Protein AF-A0A9X2DKQ2-F1 (afdb_monomer_lite)

pLDDT: mean 85.46, std 14.34, range [41.0, 98.31]

Sequence (169 aa):
MLFLLPALVQPASANDRVELVRAYADRIVANSLDEPDGHQAYFTEIQLLNDFGADFVSAYTKALNAARMRREVSLFEEDPVTGDANRCPIGNVHVADLTRPDTRIMVEARFELPSCNGDSGSGSQMRLMFILLTDDAAGMRFVIDDILRERSDGSWFSLKASLERLASP

Structure (mmCIF, N/CA/C/O backbone):
data_AF-A0A9X2DKQ2-F1
#
_entry.id   AF-A0A9X2DKQ2-F1
#
loop_
_atom_site.group_PDB
_atom_site.id
_atom_site.type_symbol
_atom_site.label_atom_id
_atom_site.label_alt_id
_atom_site.label_comp_id
_atom_site.label_asym_id
_atom_site.label_entity_id
_atom_site.label_seq_id
_atom_site.pdbx_PDB_ins_code
_atom_site.Cartn_x
_atom_site.Cartn_y
_atom_site.Cartn_z
_atom_site.occupancy
_atom_site.B_iso_or_equiv
_atom_site.auth_seq_id
_atom_site.auth_comp_id
_atom_site.auth_asym_id
_atom_site.auth_atom_id
_atom_site.pdbx_PDB_model_num
ATOM 1 N N . MET A 1 1 ? -46.733 18.587 -2.883 1.00 41.00 1 MET A N 1
ATOM 2 C CA . MET A 1 1 ? -46.328 17.204 -2.558 1.00 41.00 1 MET A CA 1
ATOM 3 C C . MET A 1 1 ? -44.880 17.065 -3.007 1.00 41.00 1 MET A C 1
ATOM 5 O O . MET A 1 1 ? -44.634 17.069 -4.204 1.00 41.00 1 MET A O 1
ATOM 9 N N . LEU A 1 2 ? -43.927 17.133 -2.074 1.00 42.81 2 LEU A N 1
ATOM 10 C CA . LEU A 1 2 ? -42.490 17.089 -2.365 1.00 42.81 2 LEU A CA 1
ATOM 11 C C . LEU A 1 2 ? -42.072 15.610 -2.391 1.00 42.81 2 LEU A C 1
ATOM 13 O O . LEU A 1 2 ? -42.16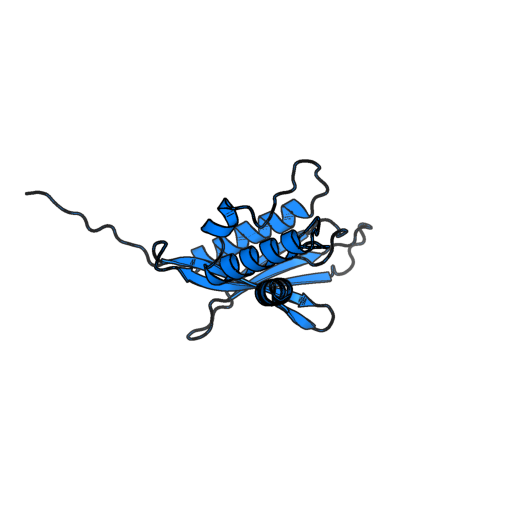5 14.940 -1.365 1.00 42.81 2 LEU A O 1
ATOM 17 N N . PHE A 1 3 ? -41.691 15.082 -3.554 1.00 44.84 3 PHE A N 1
ATOM 18 C CA . PHE A 1 3 ? -41.155 13.724 -3.665 1.00 44.84 3 PHE A CA 1
ATOM 19 C C . PHE A 1 3 ? -39.699 13.727 -3.183 1.00 44.84 3 PHE A C 1
ATOM 21 O O . PHE A 1 3 ? -38.811 14.212 -3.879 1.00 44.84 3 PHE A O 1
ATOM 28 N N . LEU A 1 4 ? -39.460 13.197 -1.981 1.00 48.66 4 LEU A N 1
ATOM 29 C CA . LEU A 1 4 ? -38.133 12.761 -1.550 1.00 48.66 4 LEU A CA 1
ATOM 30 C C . LEU A 1 4 ? -37.810 11.449 -2.278 1.00 48.66 4 LEU A C 1
ATOM 32 O O . LEU A 1 4 ? -38.414 10.416 -1.996 1.00 48.66 4 LEU A O 1
ATOM 36 N N . LEU A 1 5 ? -36.881 11.500 -3.230 1.00 47.72 5 LEU A N 1
ATOM 37 C CA . LEU A 1 5 ? -36.257 10.310 -3.806 1.00 47.72 5 LEU A CA 1
ATOM 38 C C . LEU A 1 5 ? -35.197 9.795 -2.817 1.00 47.72 5 LEU A C 1
ATOM 40 O O . LEU A 1 5 ? -34.299 10.563 -2.463 1.00 47.72 5 LEU A O 1
ATOM 44 N N . PRO A 1 6 ? -35.267 8.534 -2.357 1.00 52.38 6 PRO A N 1
ATOM 45 C CA . PRO A 1 6 ? -34.198 7.952 -1.562 1.00 52.38 6 PRO A CA 1
ATOM 46 C C . PRO A 1 6 ? -32.990 7.726 -2.476 1.00 52.38 6 PRO A C 1
ATOM 48 O O . PRO A 1 6 ? -33.091 7.040 -3.494 1.00 52.38 6 PRO A O 1
ATOM 51 N N . ALA A 1 7 ? -31.849 8.322 -2.12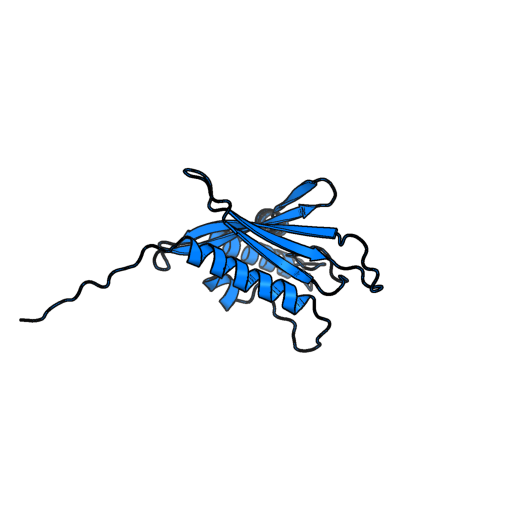8 1.00 51.50 7 ALA A N 1
ATOM 52 C CA . ALA A 1 7 ? -30.579 8.003 -2.761 1.00 51.50 7 ALA A CA 1
ATOM 53 C C . ALA A 1 7 ? -30.268 6.522 -2.490 1.00 51.50 7 ALA A C 1
ATOM 55 O O . ALA A 1 7 ? -30.071 6.120 -1.343 1.00 51.50 7 ALA A O 1
ATOM 56 N N . LEU A 1 8 ? -30.283 5.702 -3.542 1.00 47.59 8 LEU A N 1
ATOM 57 C CA . LEU A 1 8 ? -29.824 4.319 -3.489 1.00 47.59 8 LEU A CA 1
ATOM 58 C C . LEU A 1 8 ? -28.311 4.336 -3.258 1.00 47.59 8 LEU A C 1
ATOM 60 O O . LEU A 1 8 ? -27.541 4.555 -4.189 1.00 47.59 8 LEU A O 1
ATOM 64 N N . VAL A 1 9 ? -27.895 4.125 -2.012 1.00 49.22 9 VAL A N 1
ATOM 65 C CA . VAL A 1 9 ? -26.504 3.814 -1.681 1.00 49.22 9 VAL A CA 1
ATOM 66 C C . VAL A 1 9 ? -26.243 2.413 -2.232 1.00 49.22 9 VAL A C 1
ATOM 68 O O . VAL A 1 9 ? -26.756 1.427 -1.701 1.00 49.22 9 VAL A O 1
ATOM 71 N N . GLN A 1 10 ? -25.551 2.323 -3.370 1.00 47.97 10 GLN A N 1
ATOM 72 C CA . GLN A 1 10 ? -25.164 1.033 -3.932 1.00 47.97 10 GLN A CA 1
ATOM 73 C C . GLN A 1 10 ? -24.115 0.401 -3.005 1.00 47.97 10 GLN A C 1
ATOM 75 O O . GLN A 1 10 ? -23.178 1.093 -2.608 1.00 47.97 10 GLN A O 1
ATOM 80 N N . PRO A 1 11 ? -24.268 -0.878 -2.618 1.00 52.88 11 PRO A N 1
ATOM 81 C CA . PRO A 1 11 ? -23.251 -1.558 -1.831 1.00 52.88 11 PRO A CA 1
ATOM 82 C C . PRO A 1 11 ? -21.962 -1.621 -2.649 1.00 52.88 11 PRO A C 1
ATOM 84 O O . PRO A 1 11 ? -21.999 -2.024 -3.815 1.00 52.88 11 PRO A O 1
ATOM 87 N N . ALA A 1 12 ? -20.847 -1.227 -2.033 1.00 61.34 12 ALA A N 1
ATOM 88 C CA . ALA A 1 12 ? -19.549 -1.251 -2.684 1.00 61.34 12 ALA A CA 1
ATOM 89 C C . ALA A 1 12 ? -19.263 -2.661 -3.223 1.00 61.34 12 ALA A C 1
ATOM 91 O O . ALA A 1 12 ? -19.349 -3.672 -2.511 1.00 61.34 12 ALA A O 1
ATOM 92 N N . SER A 1 13 ? -19.010 -2.743 -4.524 1.00 71.50 13 SER A N 1
ATOM 93 C CA . SER A 1 13 ? -19.002 -4.006 -5.254 1.00 71.50 13 SER A CA 1
ATOM 94 C C . SER A 1 13 ? -17.629 -4.693 -5.190 1.00 71.50 13 SER A C 1
ATOM 96 O O . SER A 1 13 ? -16.631 -4.114 -4.765 1.00 71.50 13 SER A O 1
ATOM 98 N N . ALA A 1 14 ? -17.541 -5.969 -5.582 1.00 73.94 14 ALA A N 1
ATOM 99 C CA . ALA A 1 14 ? -16.241 -6.631 -5.769 1.00 73.94 14 ALA A CA 1
ATOM 100 C C . ALA A 1 14 ? -15.351 -5.890 -6.790 1.00 73.94 14 ALA A C 1
ATOM 102 O O . ALA A 1 14 ? -14.129 -5.905 -6.657 1.00 73.94 14 ALA A O 1
ATOM 103 N N . ASN A 1 15 ? -15.955 -5.180 -7.752 1.00 82.81 15 ASN A N 1
ATOM 104 C CA . ASN A 1 15 ? -15.208 -4.368 -8.710 1.00 82.81 15 ASN A CA 1
ATOM 105 C C . ASN A 1 15 ? -14.502 -3.203 -8.012 1.00 82.81 15 ASN A C 1
ATOM 107 O O . ASN A 1 15 ? -13.322 -2.995 -8.258 1.00 82.81 15 ASN A O 1
ATOM 111 N N . ASP A 1 16 ? -15.161 -2.531 -7.068 1.00 87.88 16 ASP A N 1
ATOM 112 C CA . ASP A 1 16 ? -14.616 -1.364 -6.363 1.00 87.88 16 ASP A CA 1
ATOM 113 C C . ASP A 1 16 ? -13.342 -1.726 -5.573 1.00 87.88 16 ASP A C 1
ATOM 115 O O . ASP A 1 16 ? -12.387 -0.953 -5.507 1.00 87.88 16 ASP A O 1
ATOM 119 N N . ARG A 1 17 ? -13.291 -2.946 -5.015 1.00 91.81 17 ARG A N 1
ATOM 120 C CA . ARG A 1 17 ? -12.110 -3.493 -4.315 1.00 91.81 17 ARG A CA 1
ATOM 121 C C . ARG A 1 17 ? -10.931 -3.688 -5.259 1.00 91.81 17 ARG A C 1
ATOM 123 O O . ARG A 1 17 ? -9.802 -3.323 -4.936 1.00 91.81 17 ARG A O 1
ATOM 130 N N . VAL A 1 18 ? -11.198 -4.282 -6.420 1.00 95.00 18 VAL A N 1
ATOM 131 C CA . VAL A 1 18 ? -10.186 -4.530 -7.453 1.00 95.00 18 VAL A CA 1
ATOM 132 C C . VAL A 1 18 ? -9.719 -3.217 -8.076 1.00 95.00 18 VAL A C 1
ATOM 134 O O . VAL A 1 18 ? -8.531 -3.079 -8.350 1.00 95.00 18 VAL A O 1
ATOM 137 N N . GLU A 1 19 ? -10.613 -2.252 -8.278 1.00 94.44 19 GLU A N 1
ATOM 138 C CA . GLU A 1 19 ? -10.295 -0.929 -8.821 1.00 94.44 19 GLU A CA 1
ATOM 139 C C . GLU A 1 19 ? -9.404 -0.119 -7.875 1.00 94.44 19 GLU A C 1
ATOM 141 O O . GLU A 1 19 ? -8.395 0.419 -8.331 1.00 94.44 19 GLU A O 1
ATOM 146 N N . LEU A 1 20 ? -9.696 -0.109 -6.567 1.00 94.25 20 LEU A N 1
ATOM 147 C CA . LEU A 1 20 ? -8.831 0.515 -5.556 1.00 94.25 20 LEU A CA 1
ATOM 148 C C . LEU A 1 20 ? -7.402 -0.041 -5.626 1.00 94.25 20 LEU A C 1
ATOM 150 O O . LEU A 1 20 ? -6.430 0.711 -5.715 1.00 94.25 20 LEU A O 1
ATOM 154 N N . VAL A 1 21 ? -7.269 -1.369 -5.623 1.00 96.81 21 VAL A N 1
ATOM 155 C CA . VAL A 1 21 ? -5.951 -2.015 -5.655 1.00 96.81 21 VAL A CA 1
ATOM 156 C C . VAL A 1 21 ? -5.261 -1.838 -7.000 1.00 96.81 21 VAL A C 1
ATOM 158 O O . VAL A 1 21 ? -4.046 -1.662 -7.031 1.00 96.81 21 VAL A O 1
ATOM 161 N N . ARG A 1 22 ? -6.006 -1.823 -8.108 1.00 96.50 22 ARG A N 1
ATOM 162 C CA . ARG A 1 22 ? -5.453 -1.548 -9.437 1.00 96.50 22 ARG A CA 1
ATOM 163 C C . ARG A 1 22 ? -4.888 -0.136 -9.523 1.00 96.50 22 ARG A C 1
ATOM 165 O O . ARG A 1 22 ? -3.741 0.004 -9.917 1.00 96.50 22 ARG A 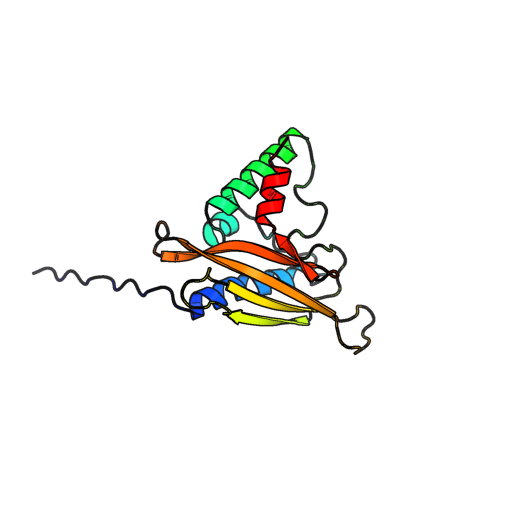O 1
ATOM 172 N N . ALA A 1 23 ? -5.624 0.874 -9.062 1.00 93.62 23 ALA A N 1
ATOM 173 C CA . ALA A 1 23 ? -5.134 2.251 -9.035 1.00 93.62 23 ALA A CA 1
ATOM 174 C C . ALA A 1 23 ? -3.850 2.393 -8.195 1.00 93.62 23 ALA A C 1
ATOM 176 O O . ALA A 1 23 ? -2.926 3.116 -8.572 1.00 93.62 23 ALA A O 1
ATOM 177 N N . TYR A 1 24 ? -3.762 1.675 -7.071 1.00 94.94 24 TYR A N 1
ATOM 178 C CA . TYR A 1 24 ? -2.547 1.650 -6.257 1.00 94.94 24 TYR A CA 1
ATOM 179 C C . TYR A 1 24 ? -1.397 0.896 -6.948 1.00 94.94 24 TYR A C 1
ATOM 181 O O . TYR A 1 24 ? -0.255 1.351 -6.921 1.00 94.94 24 TYR A O 1
ATOM 189 N N . ALA A 1 25 ? -1.684 -0.231 -7.602 1.00 94.81 25 ALA A N 1
ATOM 190 C CA . ALA A 1 25 ? -0.699 -1.004 -8.353 1.00 94.81 25 ALA A CA 1
ATOM 191 C C . ALA A 1 25 ? -0.144 -0.232 -9.559 1.00 94.81 25 ALA A C 1
ATOM 193 O O . ALA A 1 25 ? 1.065 -0.250 -9.779 1.00 94.81 25 ALA A O 1
ATOM 194 N N . ASP A 1 26 ? -0.988 0.513 -10.272 1.00 92.31 26 ASP A N 1
ATOM 195 C CA . ASP A 1 26 ? -0.579 1.377 -11.381 1.00 92.31 26 ASP A CA 1
ATOM 196 C C . ASP A 1 26 ? 0.404 2.459 -10.904 1.00 92.31 26 ASP A C 1
ATOM 198 O O . ASP A 1 26 ? 1.391 2.746 -11.581 1.00 92.31 26 ASP A O 1
ATOM 202 N N . ARG A 1 27 ? 0.205 3.004 -9.693 1.00 91.25 27 ARG A N 1
ATOM 203 C CA . ARG A 1 27 ? 1.156 3.937 -9.063 1.00 91.25 27 ARG A CA 1
ATOM 204 C C . ARG A 1 27 ? 2.505 3.278 -8.772 1.00 91.25 27 ARG A C 1
ATOM 206 O O . ARG A 1 27 ? 3.537 3.896 -9.005 1.00 91.25 27 ARG A O 1
ATOM 213 N N . ILE A 1 28 ? 2.513 2.034 -8.285 1.00 92.25 28 ILE A N 1
ATOM 214 C CA . ILE A 1 28 ? 3.755 1.275 -8.047 1.00 92.25 28 ILE A CA 1
ATOM 215 C C . ILE A 1 28 ? 4.514 1.062 -9.361 1.00 92.25 28 ILE A C 1
ATOM 217 O O . ILE A 1 28 ? 5.730 1.246 -9.404 1.00 92.25 28 ILE A O 1
ATOM 221 N N . VAL A 1 29 ? 3.805 0.701 -10.435 1.00 90.88 29 VAL A N 1
ATOM 222 C CA . VAL A 1 29 ? 4.404 0.531 -11.766 1.00 90.88 29 VAL A CA 1
ATOM 223 C C . VAL A 1 29 ? 4.974 1.854 -12.265 1.00 90.88 29 VAL A C 1
ATOM 225 O O . VAL A 1 29 ? 6.146 1.891 -12.632 1.00 90.88 29 VAL A O 1
ATOM 228 N N . ALA A 1 30 ? 4.207 2.944 -12.205 1.00 89.00 30 ALA A N 1
ATOM 229 C CA . ALA A 1 30 ? 4.673 4.269 -12.613 1.00 89.00 30 ALA A CA 1
ATOM 230 C C . ALA A 1 30 ? 5.927 4.703 -11.836 1.00 89.00 30 ALA A C 1
ATOM 232 O O . ALA A 1 30 ? 6.897 5.159 -12.430 1.00 89.00 30 ALA A O 1
ATOM 233 N N . ASN A 1 31 ? 5.957 4.466 -10.523 1.00 87.00 31 ASN A N 1
ATOM 234 C CA . ASN A 1 31 ? 7.106 4.778 -9.673 1.00 87.00 31 ASN A CA 1
ATOM 235 C C . ASN A 1 31 ? 8.349 3.924 -9.945 1.00 87.00 31 ASN A C 1
ATOM 237 O O . ASN A 1 31 ? 9.422 4.273 -9.458 1.00 87.00 31 ASN A O 1
ATOM 241 N N . SER A 1 32 ? 8.208 2.804 -10.661 1.00 85.88 32 SER A N 1
ATOM 242 C CA . SER A 1 32 ? 9.335 1.967 -11.088 1.00 85.88 32 SER A CA 1
ATOM 243 C C . SER A 1 32 ? 9.967 2.421 -12.403 1.00 85.88 32 SER A C 1
ATOM 245 O O . SER A 1 32 ? 11.021 1.910 -12.778 1.00 85.88 32 SER A O 1
ATOM 247 N N . LEU A 1 33 ? 9.322 3.345 -13.119 1.00 83.56 33 LEU A N 1
ATOM 248 C CA . LEU A 1 33 ? 9.868 3.927 -14.336 1.00 83.56 33 LEU A CA 1
ATOM 249 C C . LEU A 1 33 ? 10.921 4.975 -13.957 1.00 83.56 33 LEU A C 1
ATOM 251 O O . LEU A 1 33 ? 10.709 5.776 -13.047 1.00 83.56 33 LEU A O 1
ATOM 255 N N . ASP A 1 34 ? 12.052 4.977 -14.665 1.00 70.50 34 ASP A N 1
ATOM 256 C CA . ASP A 1 34 ? 13.129 5.963 -14.495 1.00 70.50 34 ASP A CA 1
ATOM 257 C C . ASP A 1 34 ? 12.748 7.296 -15.168 1.00 70.50 34 ASP A C 1
ATOM 259 O O . ASP A 1 34 ? 13.333 7.726 -16.164 1.00 70.50 34 ASP A O 1
ATOM 263 N N . GLU A 1 35 ? 11.676 7.911 -14.667 1.00 76.81 35 GLU A N 1
ATOM 264 C CA . GLU A 1 35 ? 11.134 9.179 -15.147 1.00 76.81 35 GLU A CA 1
ATOM 265 C C . GLU A 1 35 ? 11.297 10.261 -14.064 1.00 76.81 35 GLU A C 1
ATOM 267 O O . GLU A 1 35 ? 10.655 10.170 -13.013 1.00 76.81 35 GLU A O 1
ATOM 272 N N . PRO A 1 36 ? 12.105 11.318 -14.304 1.00 65.25 36 PRO A N 1
ATOM 273 C CA . PRO A 1 36 ? 12.448 12.324 -13.290 1.00 65.25 36 PRO A CA 1
ATOM 274 C C . PRO A 1 36 ? 11.246 13.008 -12.623 1.00 65.25 36 PRO A C 1
ATOM 276 O O . PRO A 1 36 ? 11.298 13.317 -11.436 1.00 65.25 36 PRO A O 1
ATOM 279 N N . ASP A 1 37 ? 10.165 13.217 -13.380 1.00 71.56 37 ASP A N 1
ATOM 280 C CA . ASP A 1 37 ? 8.941 13.894 -12.927 1.00 71.56 37 ASP A CA 1
ATOM 281 C C . ASP A 1 37 ? 7.760 12.922 -12.715 1.00 71.56 37 ASP A C 1
ATOM 283 O O . ASP A 1 37 ? 6.664 13.343 -12.341 1.00 71.56 37 ASP A O 1
ATOM 287 N N . GLY A 1 38 ? 7.957 11.623 -12.971 1.00 68.94 38 GLY A N 1
ATOM 288 C CA . GLY A 1 38 ? 6.897 10.607 -12.941 1.00 68.94 38 GLY A CA 1
ATOM 289 C C . GLY A 1 38 ? 6.634 10.016 -11.556 1.00 68.94 38 GLY A C 1
ATOM 290 O O . GLY A 1 38 ? 5.589 9.401 -11.334 1.00 68.94 38 GLY A O 1
ATOM 291 N N . HIS A 1 39 ? 7.556 10.215 -10.610 1.00 79.19 39 HIS A N 1
ATOM 292 C CA . HIS A 1 39 ? 7.468 9.612 -9.286 1.00 79.19 39 HIS A CA 1
ATOM 293 C C . HIS A 1 39 ? 6.374 10.262 -8.424 1.00 79.19 39 HIS A C 1
ATOM 295 O O . HIS A 1 39 ? 6.392 11.458 -8.127 1.00 79.19 39 HIS A O 1
ATOM 301 N N . GLN A 1 40 ? 5.433 9.446 -7.960 1.00 83.25 40 GLN A N 1
ATOM 302 C CA . GLN A 1 40 ? 4.322 9.841 -7.105 1.00 83.25 40 GLN A CA 1
ATOM 303 C C . GLN A 1 40 ? 4.518 9.280 -5.699 1.00 83.25 40 GLN A C 1
ATOM 305 O O . GLN A 1 40 ? 4.601 8.069 -5.506 1.00 83.25 40 GLN A O 1
ATOM 310 N N . ALA A 1 41 ? 4.508 10.136 -4.677 1.00 86.56 41 ALA A N 1
ATOM 311 C CA . ALA A 1 41 ? 4.519 9.660 -3.295 1.00 86.56 41 ALA A CA 1
ATOM 312 C C . ALA A 1 41 ? 3.332 8.709 -3.031 1.00 86.56 41 ALA A C 1
ATOM 314 O O . ALA A 1 41 ? 2.241 8.921 -3.557 1.00 86.56 41 ALA A O 1
ATOM 315 N N . TYR A 1 42 ? 3.539 7.672 -2.213 1.00 89.12 42 TYR A N 1
ATOM 316 C CA . TYR A 1 42 ? 2.486 6.713 -1.841 1.00 89.12 42 TYR A CA 1
ATOM 317 C C . TYR A 1 42 ? 1.585 7.198 -0.696 1.00 89.12 42 TYR A C 1
ATOM 319 O O . TYR A 1 42 ? 0.451 6.737 -0.572 1.00 89.12 42 TYR A O 1
ATOM 327 N N . PHE A 1 43 ? 2.113 8.084 0.157 1.00 93.56 43 PHE A N 1
ATOM 328 C CA . PHE A 1 43 ? 1.516 8.475 1.440 1.00 93.56 43 PHE A CA 1
ATOM 329 C C . PHE A 1 43 ? 1.409 9.997 1.591 1.00 93.56 43 PHE A C 1
ATOM 331 O O . PHE A 1 43 ? 1.775 10.570 2.620 1.00 93.56 43 PHE A O 1
ATOM 338 N N . THR A 1 44 ? 0.923 10.675 0.552 1.00 93.06 44 THR A N 1
ATOM 339 C CA . THR A 1 44 ? 0.439 12.056 0.704 1.00 93.06 44 THR A CA 1
ATOM 340 C C . THR A 1 44 ? -0.780 12.086 1.626 1.00 93.06 44 THR A C 1
ATOM 342 O O . THR A 1 44 ? -1.476 11.084 1.775 1.00 93.06 44 THR A O 1
ATOM 345 N N . GLU A 1 45 ? -1.083 13.240 2.219 1.00 92.94 45 GLU A N 1
ATOM 346 C CA . GLU A 1 45 ? -2.275 13.404 3.063 1.00 92.94 45 GLU A CA 1
ATOM 347 C C . GLU A 1 45 ? -3.561 12.986 2.332 1.00 92.94 45 GLU A C 1
ATOM 349 O O . GLU A 1 45 ? -4.378 12.256 2.884 1.00 92.94 45 GLU A O 1
ATOM 354 N N . ILE A 1 46 ? -3.694 13.365 1.057 1.00 91.19 46 ILE A N 1
ATOM 355 C CA . ILE A 1 46 ? -4.847 13.004 0.223 1.00 91.19 46 ILE A CA 1
ATOM 356 C C . ILE A 1 46 ? -4.952 11.484 0.059 1.00 91.19 46 ILE A C 1
ATOM 358 O O . ILE A 1 46 ? -6.039 10.933 0.195 1.00 91.19 46 ILE A O 1
ATOM 362 N N . GLN A 1 47 ? -3.841 10.796 -0.213 1.00 93.25 47 GLN A N 1
ATOM 363 C CA . GLN A 1 47 ? -3.843 9.337 -0.369 1.00 93.25 47 GLN A CA 1
ATOM 364 C C . GLN A 1 47 ? -4.104 8.632 0.958 1.00 93.25 47 GLN A C 1
ATOM 366 O O . GLN A 1 47 ? -4.896 7.703 0.999 1.00 93.25 47 GLN A O 1
ATOM 371 N N . LEU A 1 48 ? -3.503 9.092 2.058 1.00 94.62 48 LEU A N 1
ATOM 372 C CA . LEU A 1 48 ? -3.758 8.539 3.389 1.00 94.62 48 LEU A CA 1
ATOM 373 C C . LEU A 1 48 ? -5.238 8.652 3.765 1.00 94.62 48 LEU A C 1
ATOM 375 O O . LEU A 1 48 ? -5.803 7.699 4.287 1.00 94.62 48 LEU A O 1
ATOM 379 N N . LEU A 1 49 ? -5.878 9.783 3.462 1.00 90.94 49 LEU A N 1
ATOM 380 C CA . LEU A 1 49 ? -7.297 9.993 3.744 1.00 90.94 49 LEU A CA 1
ATOM 381 C C . LEU A 1 49 ? -8.227 9.233 2.797 1.00 90.94 49 LEU A C 1
ATOM 383 O O . LEU A 1 49 ? -9.356 8.947 3.187 1.00 90.94 49 LEU A O 1
ATOM 387 N N . ASN A 1 50 ? -7.808 8.944 1.563 1.00 90.25 50 ASN A N 1
ATOM 388 C CA . ASN A 1 50 ? -8.680 8.330 0.561 1.00 90.25 50 ASN A CA 1
ATOM 389 C C . ASN A 1 50 ? -8.514 6.821 0.418 1.00 90.25 50 ASN A C 1
ATOM 391 O O . ASN A 1 50 ? -9.509 6.121 0.243 1.00 90.25 50 ASN A O 1
ATOM 395 N N . ASP A 1 51 ? -7.280 6.343 0.505 1.00 93.69 51 ASP A N 1
ATOM 396 C CA . ASP A 1 51 ? -6.924 4.980 0.132 1.00 93.69 51 ASP A CA 1
ATOM 397 C C . ASP A 1 51 ? -6.770 4.085 1.372 1.00 93.69 51 ASP A C 1
ATOM 399 O O . ASP A 1 51 ? -6.881 2.870 1.244 1.00 93.69 51 ASP A O 1
ATOM 403 N N . PHE A 1 52 ? -6.535 4.648 2.568 1.00 95.50 52 PHE A N 1
ATOM 404 C CA . PHE A 1 52 ? -6.151 3.893 3.769 1.00 95.50 52 PHE A CA 1
ATOM 405 C C . PHE A 1 52 ? -7.144 4.012 4.930 1.00 95.50 52 PHE A C 1
ATOM 407 O O . PHE A 1 52 ? -7.772 5.045 5.152 1.00 95.50 52 PHE A O 1
ATOM 414 N N . GLY A 1 53 ? -7.259 2.932 5.705 1.00 95.06 53 GLY A N 1
ATOM 415 C CA . GLY A 1 53 ? -8.080 2.879 6.911 1.00 95.06 53 GLY A CA 1
ATOM 416 C C . GLY A 1 53 ? -7.468 3.648 8.083 1.00 95.06 53 GLY A C 1
ATOM 417 O O . GLY A 1 53 ? -6.250 3.823 8.177 1.00 95.06 53 GLY A O 1
ATOM 418 N N . ALA A 1 54 ? -8.318 4.069 9.023 1.00 94.44 54 ALA A N 1
ATOM 419 C CA . ALA A 1 54 ? -7.928 4.919 10.152 1.00 94.44 54 ALA A CA 1
ATOM 420 C C . ALA A 1 54 ? -6.763 4.351 10.984 1.00 94.44 54 ALA A C 1
ATOM 422 O O . ALA A 1 54 ? -5.876 5.100 11.396 1.00 94.44 54 ALA A O 1
ATOM 423 N N . ASP A 1 55 ? -6.722 3.034 11.194 1.00 95.69 55 ASP A N 1
ATOM 424 C CA . ASP A 1 55 ? -5.644 2.394 11.950 1.00 95.69 55 ASP A CA 1
ATOM 425 C C . ASP A 1 55 ? -4.304 2.444 11.209 1.00 95.69 55 ASP A C 1
ATOM 427 O O . ASP A 1 55 ? -3.275 2.719 11.829 1.00 95.69 55 ASP A O 1
ATOM 431 N N . PHE A 1 56 ? -4.302 2.236 9.888 1.00 97.44 56 PHE A N 1
ATOM 432 C CA . PHE A 1 56 ? -3.099 2.395 9.070 1.00 97.44 56 PHE A CA 1
ATOM 433 C C . PHE A 1 56 ? -2.604 3.845 9.121 1.00 97.44 56 PHE A C 1
ATOM 435 O O . PHE A 1 56 ? -1.428 4.095 9.387 1.00 97.44 56 PHE A O 1
ATOM 442 N N . VAL A 1 57 ? -3.510 4.814 8.943 1.00 96.88 57 VAL A N 1
ATOM 443 C CA . VAL A 1 57 ? -3.190 6.250 9.020 1.00 96.88 57 VAL A CA 1
ATOM 444 C C . VAL A 1 57 ? -2.633 6.621 10.399 1.00 96.88 57 VAL A C 1
ATOM 446 O O . VAL A 1 57 ? -1.664 7.383 10.500 1.00 96.88 57 VAL A O 1
ATOM 449 N N . SER A 1 58 ? -3.192 6.053 11.472 1.00 96.88 58 SER A N 1
ATOM 450 C CA . SER A 1 58 ? -2.700 6.240 12.839 1.00 96.88 58 SER A CA 1
ATOM 451 C C . SER A 1 58 ? -1.291 5.673 13.014 1.00 96.88 58 SER A C 1
ATOM 453 O O . SER A 1 58 ? -0.416 6.366 13.542 1.00 96.88 58 SER A O 1
ATOM 455 N N . ALA A 1 59 ? -1.046 4.446 12.542 1.00 97.75 59 ALA A N 1
ATOM 456 C CA . ALA A 1 59 ? 0.268 3.811 12.584 1.00 97.75 59 ALA A CA 1
ATOM 457 C C . ALA A 1 59 ? 1.310 4.638 11.818 1.00 97.75 59 ALA A C 1
ATOM 459 O O . ALA A 1 59 ? 2.363 4.960 12.370 1.00 97.75 59 ALA A O 1
ATOM 460 N N . TYR A 1 60 ? 0.981 5.066 10.595 1.00 97.38 60 TYR A N 1
ATOM 461 C CA . TYR A 1 60 ? 1.836 5.923 9.777 1.00 97.38 60 TYR A CA 1
ATOM 462 C C . TYR A 1 60 ? 2.176 7.237 10.486 1.00 97.38 60 TYR A C 1
ATOM 464 O O . TYR A 1 60 ? 3.343 7.609 10.605 1.00 97.38 60 TYR A O 1
ATOM 472 N N . THR A 1 61 ? 1.166 7.925 11.020 1.00 96.50 61 THR A N 1
ATOM 473 C CA . THR A 1 61 ? 1.350 9.221 11.690 1.00 96.50 61 THR A CA 1
ATOM 474 C C . THR A 1 61 ? 2.224 9.097 12.936 1.00 96.50 61 THR A C 1
ATOM 476 O O . THR A 1 61 ? 3.104 9.931 13.165 1.00 96.50 61 THR A O 1
ATOM 479 N N . LYS A 1 62 ? 2.022 8.048 13.742 1.00 97.06 62 LYS A N 1
ATOM 480 C CA . LYS A 1 62 ? 2.857 7.789 14.924 1.00 97.06 62 LYS A CA 1
ATOM 481 C C . LYS A 1 62 ? 4.302 7.484 14.530 1.00 97.06 62 LYS A C 1
ATOM 483 O O . LYS A 1 62 ? 5.210 8.050 15.133 1.00 97.06 62 LYS A O 1
ATOM 488 N N . ALA A 1 63 ? 4.509 6.659 13.505 1.00 96.88 63 ALA A N 1
ATOM 489 C CA . ALA A 1 63 ? 5.837 6.326 12.997 1.00 96.88 63 ALA A CA 1
ATOM 490 C C . ALA A 1 63 ? 6.572 7.569 12.473 1.00 96.88 63 ALA A C 1
ATOM 492 O O . ALA A 1 63 ? 7.715 7.822 12.850 1.00 96.88 63 ALA A O 1
ATOM 493 N N . LEU A 1 64 ? 5.884 8.407 11.690 1.00 95.25 64 LEU A N 1
ATOM 494 C CA . LEU A 1 64 ? 6.419 9.670 11.183 1.00 95.25 64 LEU A CA 1
ATOM 495 C C . LEU A 1 64 ? 6.803 10.632 12.316 1.00 95.25 64 LEU A C 1
ATOM 497 O O . LEU A 1 64 ? 7.853 11.271 12.268 1.00 95.25 64 LEU A O 1
ATOM 501 N N . ASN A 1 65 ? 5.970 10.737 13.353 1.00 95.00 65 ASN A N 1
ATOM 502 C CA . ASN A 1 65 ? 6.280 11.563 14.518 1.00 95.00 65 ASN A CA 1
ATOM 503 C C . ASN A 1 65 ? 7.489 11.026 15.294 1.00 95.00 65 ASN A C 1
ATOM 505 O O . ASN A 1 65 ? 8.337 11.816 15.704 1.00 95.00 65 ASN A O 1
ATOM 509 N N . ALA A 1 66 ? 7.605 9.707 15.454 1.00 95.19 66 ALA A N 1
ATOM 510 C CA . ALA A 1 66 ? 8.760 9.081 16.092 1.00 95.19 66 ALA A CA 1
ATOM 511 C C . ALA A 1 66 ? 10.059 9.353 15.315 1.00 95.19 66 ALA A C 1
ATOM 513 O O . ALA A 1 66 ? 11.034 9.821 15.905 1.00 95.19 66 ALA A O 1
ATOM 514 N N . ALA A 1 67 ? 10.039 9.188 13.990 1.00 94.00 67 ALA A N 1
ATOM 515 C CA . ALA A 1 67 ? 11.166 9.510 13.114 1.00 94.00 67 ALA A CA 1
ATOM 516 C C . ALA A 1 67 ? 11.602 10.981 13.251 1.00 94.00 67 ALA A C 1
ATOM 518 O O . ALA A 1 67 ? 12.781 11.285 13.446 1.00 94.00 67 ALA A O 1
ATOM 519 N N . ARG A 1 68 ? 10.637 11.911 13.271 1.00 92.88 68 ARG A N 1
ATOM 520 C CA . ARG A 1 68 ? 10.897 13.345 13.497 1.00 92.88 68 ARG A CA 1
ATOM 521 C C . ARG A 1 68 ? 11.536 13.619 14.856 1.00 92.88 68 ARG A C 1
ATOM 523 O O . ARG A 1 68 ? 12.473 14.412 14.931 1.00 92.88 68 ARG A O 1
ATOM 530 N N . MET A 1 69 ? 11.072 12.964 15.923 1.00 93.69 69 MET A N 1
ATOM 531 C CA . MET A 1 69 ? 11.678 13.096 17.257 1.00 93.69 69 MET A CA 1
ATOM 532 C C . MET A 1 69 ? 13.124 12.583 17.284 1.00 93.69 69 MET A C 1
ATOM 534 O O . MET A 1 69 ? 13.969 13.183 17.950 1.00 93.69 69 MET A O 1
ATOM 538 N N . ARG A 1 70 ? 13.424 11.530 16.513 1.00 92.81 70 ARG A N 1
ATOM 539 C CA . ARG A 1 70 ? 14.777 10.982 16.322 1.00 92.81 70 ARG A CA 1
ATOM 540 C C . ARG A 1 70 ? 15.632 11.771 15.319 1.00 92.81 70 ARG A C 1
ATOM 542 O O . ARG A 1 70 ? 16.815 11.482 15.182 1.00 92.81 70 ARG A O 1
ATOM 549 N N . ARG A 1 71 ? 15.077 12.816 14.688 1.00 92.56 71 ARG A N 1
ATOM 550 C CA . ARG A 1 71 ? 15.718 13.641 13.641 1.00 92.56 71 ARG A CA 1
ATOM 551 C C . ARG A 1 71 ? 16.124 12.838 12.400 1.00 92.56 71 ARG A C 1
ATOM 553 O O . ARG A 1 71 ? 17.105 13.172 11.738 1.00 92.56 71 ARG A O 1
ATOM 560 N N . GLU A 1 72 ? 15.364 11.797 12.085 1.00 90.88 72 GLU A N 1
ATOM 561 C CA . GLU A 1 72 ? 15.514 11.029 10.850 1.00 90.88 72 GLU A CA 1
ATOM 562 C C . GLU A 1 72 ? 15.016 11.856 9.655 1.00 90.88 72 GLU A C 1
ATOM 564 O O . GLU A 1 72 ? 14.018 12.576 9.745 1.00 90.88 72 GLU A O 1
ATOM 569 N N . VAL A 1 73 ? 15.736 11.773 8.533 1.00 84.62 73 VAL A N 1
ATOM 570 C CA . VAL A 1 73 ? 15.426 12.534 7.307 1.00 84.62 73 VAL A CA 1
ATOM 571 C C . VAL A 1 73 ? 14.301 11.873 6.503 1.00 84.62 73 VAL A C 1
ATOM 573 O O . VAL A 1 73 ? 13.562 12.557 5.800 1.00 84.62 73 VAL A O 1
ATOM 576 N N . SER A 1 74 ? 14.143 10.556 6.635 1.00 85.25 74 SER A N 1
ATOM 577 C CA . SER A 1 74 ? 13.100 9.769 5.981 1.00 85.25 74 SER A CA 1
ATOM 578 C C . SER A 1 74 ? 12.474 8.791 6.970 1.00 85.25 74 SER A C 1
ATOM 580 O O . SER A 1 74 ? 13.142 8.322 7.887 1.00 85.25 74 SER A O 1
ATOM 582 N N . LEU A 1 75 ? 11.195 8.473 6.761 1.00 89.25 75 LEU A N 1
ATOM 583 C CA . LEU A 1 75 ? 10.505 7.405 7.488 1.00 89.25 75 LEU A CA 1
ATOM 584 C C . LEU A 1 75 ? 10.905 6.011 6.980 1.00 89.25 75 LEU A C 1
ATOM 586 O O . LEU A 1 75 ? 10.859 5.041 7.733 1.00 89.25 75 LEU A O 1
ATOM 590 N N . PHE A 1 76 ? 11.275 5.915 5.702 1.00 88.69 76 PHE A N 1
ATOM 591 C CA . PHE A 1 76 ? 11.660 4.669 5.049 1.00 88.69 76 PHE A CA 1
ATOM 592 C C . PHE A 1 76 ? 13.027 4.829 4.385 1.00 88.69 76 PHE A C 1
ATOM 594 O O . PHE A 1 76 ? 13.272 5.823 3.700 1.00 88.69 76 PHE A O 1
ATOM 601 N N . GLU A 1 77 ? 13.914 3.858 4.590 1.00 82.12 77 GLU A N 1
ATOM 602 C CA . GLU A 1 77 ? 15.227 3.819 3.930 1.00 82.12 77 GLU A CA 1
ATOM 603 C C . GLU A 1 77 ? 15.131 3.295 2.487 1.00 82.12 77 GLU A C 1
ATOM 605 O O . GLU A 1 77 ? 15.917 3.683 1.629 1.00 82.12 77 GLU A O 1
ATOM 610 N N . GLU A 1 78 ? 14.132 2.453 2.218 1.00 84.50 78 GLU A N 1
ATOM 611 C CA . GLU A 1 78 ? 13.852 1.819 0.925 1.00 84.50 78 GLU A CA 1
ATOM 612 C C . GLU A 1 78 ? 12.411 2.121 0.481 1.00 84.50 78 GLU A C 1
ATOM 614 O O . GLU A 1 78 ? 11.622 2.678 1.250 1.00 84.50 78 GLU A O 1
ATOM 619 N N . ASP A 1 79 ? 12.029 1.714 -0.739 1.00 87.38 79 ASP A N 1
ATOM 620 C CA . ASP A 1 79 ? 10.624 1.770 -1.160 1.00 87.38 79 ASP A CA 1
ATOM 621 C C . ASP A 1 79 ? 9.761 0.971 -0.156 1.00 87.38 79 ASP A C 1
ATOM 623 O O . ASP A 1 79 ? 9.945 -0.240 -0.002 1.00 87.38 79 ASP A O 1
ATOM 627 N N . PRO A 1 80 ? 8.807 1.607 0.540 1.00 88.69 80 PRO A N 1
ATOM 628 C CA . PRO A 1 80 ? 8.049 0.960 1.609 1.00 88.69 80 PRO A CA 1
ATOM 629 C C . PRO A 1 80 ? 7.157 -0.179 1.114 1.00 88.69 80 PRO A C 1
ATOM 631 O O . PRO A 1 80 ? 6.901 -1.138 1.848 1.00 88.69 80 PRO A O 1
ATOM 634 N N . VAL A 1 81 ? 6.693 -0.095 -0.130 1.00 91.00 81 VAL A N 1
ATOM 635 C CA . VAL A 1 81 ? 5.774 -1.062 -0.725 1.00 91.00 81 VAL A CA 1
ATOM 636 C C . VAL A 1 81 ? 6.557 -2.235 -1.288 1.00 91.00 81 VAL A C 1
ATOM 638 O O . VAL A 1 81 ? 6.246 -3.394 -1.017 1.00 91.00 81 VAL A O 1
ATOM 641 N N . THR A 1 82 ? 7.626 -1.940 -2.010 1.00 87.25 82 THR A N 1
ATOM 642 C CA . THR A 1 82 ? 8.343 -2.921 -2.817 1.00 87.25 82 THR A CA 1
ATOM 643 C C . THR A 1 82 ? 9.621 -3.446 -2.150 1.00 87.25 82 THR A C 1
ATOM 645 O O . THR A 1 82 ? 9.999 -4.593 -2.376 1.00 87.25 82 THR A O 1
ATOM 648 N N . GLY A 1 83 ? 10.228 -2.675 -1.245 1.00 83.00 83 GLY A N 1
ATOM 649 C CA . GLY A 1 83 ? 11.401 -3.079 -0.460 1.00 83.00 83 GLY A CA 1
ATOM 650 C C . GLY A 1 83 ? 12.713 -3.089 -1.231 1.00 83.00 83 GLY A C 1
ATOM 651 O O . GLY A 1 83 ? 13.613 -3.836 -0.884 1.00 83.00 83 GLY A O 1
ATOM 652 N N . ASP A 1 84 ? 12.788 -2.336 -2.320 1.00 78.38 84 ASP A N 1
ATOM 653 C CA . ASP A 1 84 ? 13.997 -2.191 -3.127 1.00 78.38 84 ASP A CA 1
ATOM 654 C C . ASP A 1 84 ? 13.940 -0.797 -3.765 1.00 78.38 84 ASP A C 1
ATOM 656 O O . ASP A 1 84 ? 12.863 -0.362 -4.152 1.00 78.38 84 ASP A O 1
ATOM 660 N N . ALA A 1 85 ? 15.031 -0.044 -3.811 1.00 65.12 85 ALA A N 1
ATOM 661 C CA . ALA A 1 85 ? 15.061 1.281 -4.439 1.00 65.12 85 ALA A CA 1
ATOM 662 C C . ALA A 1 85 ? 15.583 1.240 -5.887 1.00 65.12 85 ALA A C 1
ATOM 664 O O . ALA A 1 85 ? 15.356 2.177 -6.642 1.00 65.12 85 ALA A O 1
ATOM 665 N N . ASN A 1 86 ? 16.247 0.149 -6.282 1.00 61.31 86 ASN A N 1
ATOM 666 C CA . ASN A 1 86 ? 17.026 0.033 -7.516 1.00 61.31 86 ASN A CA 1
ATOM 667 C C . ASN A 1 86 ? 16.480 -1.074 -8.431 1.00 61.31 86 ASN A C 1
ATOM 669 O O . ASN A 1 86 ? 17.247 -1.833 -9.030 1.00 61.31 86 ASN A O 1
ATOM 673 N N . ARG A 1 87 ? 15.152 -1.196 -8.528 1.00 71.81 87 ARG A N 1
ATOM 674 C CA . ARG A 1 87 ? 14.529 -2.231 -9.362 1.00 71.81 87 ARG A CA 1
ATOM 675 C C . ARG A 1 87 ? 14.496 -1.837 -10.835 1.00 71.81 87 ARG A C 1
ATOM 677 O O . ARG A 1 87 ? 14.364 -0.667 -11.180 1.00 71.81 87 ARG A O 1
ATOM 684 N N . CYS A 1 88 ? 14.525 -2.850 -11.696 1.00 81.31 88 CYS A N 1
ATOM 685 C CA . CYS A 1 88 ? 14.165 -2.697 -13.101 1.00 81.31 88 CYS A CA 1
ATOM 686 C C . CYS A 1 88 ? 12.697 -2.244 -13.220 1.00 81.31 88 CYS A C 1
ATOM 688 O O . CYS A 1 88 ? 11.897 -2.575 -12.334 1.00 81.31 88 CYS A O 1
ATOM 690 N N . PRO A 1 89 ? 12.318 -1.565 -14.317 1.00 86.88 89 PRO A N 1
ATOM 691 C CA . PRO A 1 89 ? 10.928 -1.228 -14.591 1.00 86.88 89 PRO A CA 1
ATOM 692 C C . PRO A 1 89 ? 10.021 -2.445 -14.442 1.00 86.88 89 PRO A C 1
ATOM 694 O O . PRO A 1 89 ? 10.293 -3.513 -14.999 1.00 86.88 89 PRO A O 1
ATOM 697 N N . ILE A 1 90 ? 8.952 -2.287 -13.672 1.00 88.94 90 ILE A N 1
ATOM 698 C CA . ILE A 1 90 ? 7.981 -3.352 -13.462 1.00 88.94 90 ILE A CA 1
ATOM 699 C C . ILE A 1 90 ? 7.206 -3.571 -14.764 1.00 88.94 90 ILE A C 1
ATOM 701 O O . ILE A 1 90 ? 6.775 -2.618 -15.412 1.00 88.94 90 ILE A O 1
ATOM 705 N N . GLY A 1 91 ? 7.052 -4.840 -15.142 1.00 85.38 91 GLY A N 1
ATOM 706 C CA . GLY A 1 91 ? 6.296 -5.262 -16.315 1.00 85.38 91 GLY A CA 1
ATOM 707 C C . GLY A 1 91 ? 4.790 -5.275 -16.056 1.00 85.38 91 GLY A C 1
ATOM 708 O O . GLY A 1 91 ? 4.217 -4.338 -15.501 1.00 85.38 91 GLY A O 1
ATOM 709 N N . ASN A 1 92 ? 4.120 -6.354 -16.465 1.00 89.50 92 ASN A N 1
ATOM 710 C CA . ASN A 1 92 ? 2.674 -6.440 -16.298 1.00 89.50 92 ASN A CA 1
ATOM 711 C C . ASN A 1 92 ? 2.270 -6.620 -14.832 1.00 89.50 92 ASN A C 1
ATOM 713 O O . ASN A 1 92 ? 2.973 -7.236 -14.024 1.00 89.50 92 ASN A O 1
ATOM 717 N N . VAL A 1 93 ? 1.066 -6.136 -14.530 1.00 94.31 93 VAL A N 1
ATOM 718 C CA . VAL A 1 93 ? 0.386 -6.335 -13.254 1.00 94.31 93 VAL A CA 1
ATOM 719 C C . VAL A 1 93 ? -0.878 -7.152 -13.451 1.00 94.31 93 VAL A C 1
ATOM 721 O O . VAL A 1 93 ? -1.719 -6.842 -14.296 1.00 94.31 93 VAL A O 1
ATOM 724 N N . HIS A 1 94 ? -1.048 -8.169 -12.611 1.00 96.25 94 HIS A N 1
ATOM 725 C CA . HIS A 1 94 ? -2.293 -8.912 -12.488 1.00 96.25 94 HIS A CA 1
ATOM 726 C C . HIS A 1 94 ? -2.915 -8.677 -11.112 1.00 96.25 94 HIS A C 1
ATOM 728 O O . HIS A 1 94 ? -2.278 -8.951 -10.098 1.00 96.25 94 HIS A O 1
ATOM 734 N N . VAL A 1 95 ? -4.165 -8.207 -11.084 1.00 97.31 95 VAL A N 1
ATOM 735 C CA . VAL A 1 95 ? -4.931 -7.985 -9.848 1.00 97.31 95 VAL A CA 1
ATOM 736 C C . VAL A 1 95 ? -6.088 -8.973 -9.775 1.00 97.31 95 VAL A C 1
ATOM 738 O O . VAL A 1 95 ? -6.868 -9.069 -10.726 1.00 97.31 95 VAL A O 1
ATOM 741 N N . ALA A 1 96 ? -6.216 -9.669 -8.647 1.00 96.25 96 ALA A N 1
ATOM 742 C CA . ALA A 1 96 ? -7.259 -10.659 -8.405 1.00 96.25 96 ALA A CA 1
ATOM 743 C C . ALA A 1 96 ? -7.880 -10.494 -7.012 1.00 96.25 96 ALA A C 1
ATOM 745 O O . ALA A 1 96 ? -7.169 -10.405 -6.012 1.00 96.25 96 ALA A O 1
ATOM 746 N N . ASP A 1 97 ? -9.213 -10.504 -6.938 1.00 95.50 97 ASP A N 1
ATOM 747 C CA . ASP A 1 97 ? -9.929 -10.610 -5.666 1.00 95.50 97 ASP A CA 1
ATOM 748 C C . ASP A 1 97 ? -9.867 -12.063 -5.173 1.00 95.50 97 ASP A C 1
ATOM 750 O O . ASP A 1 97 ? -10.339 -12.986 -5.841 1.00 95.50 97 ASP A O 1
ATOM 754 N N . LEU A 1 98 ? -9.245 -12.263 -4.015 1.00 94.94 98 LEU A N 1
ATOM 755 C CA . LEU A 1 98 ? -9.097 -13.561 -3.358 1.00 94.94 98 LEU A CA 1
ATOM 756 C C . LEU A 1 98 ? -9.987 -13.680 -2.117 1.00 94.94 98 LEU A C 1
ATOM 758 O O . LEU A 1 98 ? -9.843 -14.636 -1.345 1.00 94.94 98 LEU A O 1
ATOM 762 N N . THR A 1 99 ? -10.895 -12.725 -1.913 1.00 91.75 99 THR A N 1
ATOM 763 C CA . THR A 1 99 ? -11.819 -12.705 -0.782 1.00 91.75 99 THR A CA 1
ATOM 764 C C . THR A 1 99 ? -12.656 -13.979 -0.763 1.00 91.75 99 THR A C 1
ATOM 766 O O . THR A 1 99 ? -13.281 -14.363 -1.755 1.00 91.75 99 THR A O 1
ATOM 769 N N . ARG A 1 100 ? -12.698 -14.636 0.397 1.00 88.50 100 ARG A N 1
ATOM 770 C CA . ARG A 1 100 ? -13.583 -15.772 0.662 1.00 88.50 100 ARG A CA 1
ATOM 771 C C . ARG A 1 100 ? -14.709 -15.333 1.602 1.00 88.50 100 ARG A C 1
ATOM 773 O O . ARG A 1 100 ? -14.543 -14.354 2.332 1.00 88.50 100 ARG A O 1
ATOM 780 N N . PRO A 1 101 ? -15.855 -16.035 1.604 1.00 85.62 101 PRO A N 1
ATOM 781 C CA . PRO A 1 101 ? -16.876 -15.822 2.623 1.00 85.62 101 PRO A CA 1
ATOM 782 C C . PRO A 1 101 ? -16.269 -15.917 4.028 1.00 85.62 101 PRO A C 1
ATOM 784 O O . PRO A 1 101 ? -15.433 -16.786 4.279 1.00 85.62 101 PRO A O 1
ATOM 787 N N . ASP A 1 102 ? -16.674 -15.007 4.914 1.00 81.81 102 ASP A N 1
ATOM 788 C CA . ASP A 1 102 ? -16.269 -14.951 6.327 1.00 81.81 102 ASP A CA 1
ATOM 789 C C . ASP A 1 102 ? -14.758 -14.769 6.592 1.00 81.81 102 ASP A C 1
ATOM 791 O O . ASP A 1 102 ? -14.285 -14.977 7.711 1.00 81.81 102 ASP A O 1
ATOM 795 N N . THR A 1 103 ? -13.980 -14.344 5.590 1.00 86.69 103 THR A N 1
ATOM 796 C CA . THR A 1 103 ? -12.579 -13.930 5.769 1.00 86.69 103 THR A CA 1
ATOM 797 C C . THR A 1 103 ? -12.426 -12.417 5.665 1.00 86.69 103 THR A C 1
ATOM 799 O O . THR A 1 103 ? -13.348 -11.701 5.278 1.00 86.69 103 THR A O 1
ATOM 802 N N . ARG A 1 104 ? -11.221 -11.911 5.963 1.00 91.62 104 ARG A N 1
ATOM 803 C CA . ARG A 1 104 ? -10.862 -10.538 5.583 1.00 91.62 104 ARG A CA 1
ATOM 804 C C . ARG A 1 104 ? -11.008 -10.369 4.070 1.00 91.62 104 ARG A C 1
ATOM 806 O O . ARG A 1 104 ? -10.856 -11.337 3.319 1.00 91.62 104 ARG A O 1
ATOM 813 N N . ILE A 1 105 ? -11.269 -9.139 3.641 1.00 94.81 105 ILE A N 1
ATOM 814 C CA . ILE A 1 105 ? -11.260 -8.783 2.225 1.00 94.81 105 ILE A CA 1
ATOM 815 C C . ILE A 1 105 ? -9.804 -8.761 1.770 1.00 94.81 105 ILE A C 1
ATOM 817 O O . ILE A 1 105 ? -8.977 -8.071 2.367 1.00 94.81 105 ILE A O 1
ATOM 821 N N . MET A 1 106 ? -9.493 -9.556 0.751 1.00 96.25 106 MET A N 1
ATOM 822 C CA . MET A 1 106 ? -8.126 -9.805 0.305 1.00 96.25 106 MET A CA 1
ATOM 823 C C . MET A 1 106 ? -8.050 -9.674 -1.204 1.00 96.25 106 MET A C 1
ATOM 825 O O . MET A 1 106 ? -8.686 -10.438 -1.926 1.00 96.25 106 MET A O 1
ATOM 829 N N . VAL A 1 107 ? -7.237 -8.739 -1.678 1.00 97.88 107 VAL A N 1
ATOM 830 C CA . VAL A 1 107 ? -6.993 -8.543 -3.106 1.00 97.88 107 VAL A CA 1
ATOM 831 C C . VAL A 1 107 ? -5.496 -8.659 -3.351 1.00 97.88 107 VAL A C 1
ATOM 833 O O . VAL A 1 107 ? -4.690 -7.998 -2.702 1.00 97.88 107 VAL A O 1
ATOM 836 N N . GLU A 1 108 ? -5.112 -9.530 -4.271 1.00 97.94 108 GLU A N 1
ATOM 837 C CA . GLU A 1 108 ? -3.718 -9.778 -4.618 1.00 97.94 108 GLU A CA 1
ATOM 838 C C . GLU A 1 108 ? -3.332 -8.978 -5.860 1.00 97.94 108 GLU A C 1
ATOM 840 O O . GLU A 1 108 ? -4.069 -8.975 -6.846 1.00 97.94 108 GLU A O 1
ATOM 845 N N . ALA A 1 109 ? -2.151 -8.364 -5.834 1.00 97.81 109 ALA A N 1
ATOM 846 C CA . ALA A 1 109 ? -1.480 -7.834 -7.012 1.00 97.81 109 ALA A CA 1
ATOM 847 C C . ALA A 1 109 ? -0.166 -8.593 -7.246 1.00 97.81 109 ALA A C 1
ATOM 849 O O . ALA A 1 109 ? 0.685 -8.690 -6.355 1.00 97.81 109 ALA A O 1
ATOM 850 N N . ARG A 1 110 ? -0.004 -9.141 -8.452 1.00 96.56 110 ARG A N 1
ATOM 851 C CA . ARG A 1 110 ? 1.217 -9.811 -8.912 1.00 96.56 110 ARG A CA 1
ATOM 852 C C . ARG A 1 110 ? 1.901 -8.942 -9.952 1.00 96.56 110 ARG A C 1
ATOM 854 O O . ARG A 1 110 ? 1.275 -8.592 -10.949 1.00 96.56 110 ARG A O 1
ATOM 861 N N . PHE A 1 111 ? 3.167 -8.637 -9.715 1.00 93.69 111 PHE A N 1
ATOM 862 C CA . PHE A 1 111 ? 3.994 -7.787 -10.561 1.00 93.69 111 PHE A CA 1
ATOM 863 C C . PHE A 1 111 ? 5.060 -8.650 -11.232 1.00 93.69 111 PHE A C 1
ATOM 865 O O . PHE A 1 111 ? 5.782 -9.385 -10.551 1.00 93.69 111 PHE A O 1
ATOM 872 N N . GLU A 1 112 ? 5.155 -8.569 -12.554 1.00 90.81 112 GLU A N 1
ATOM 873 C CA . GLU A 1 112 ? 6.246 -9.180 -13.309 1.00 90.81 112 GLU A CA 1
ATOM 874 C C . GLU A 1 112 ? 7.507 -8.323 -13.174 1.00 90.81 112 GLU A C 1
ATOM 876 O O . GLU A 1 112 ? 7.484 -7.123 -13.449 1.00 90.81 112 GLU A O 1
ATOM 881 N N . LEU A 1 113 ? 8.612 -8.938 -12.756 1.00 86.75 113 LEU A N 1
ATOM 882 C CA . LEU A 1 113 ? 9.905 -8.280 -12.605 1.00 86.75 113 LEU A CA 1
ATOM 883 C C . LEU A 1 113 ? 10.849 -8.770 -13.715 1.00 86.75 113 LEU A C 1
ATOM 885 O O . LEU A 1 113 ? 11.454 -9.843 -13.586 1.00 86.75 113 LEU A O 1
ATOM 889 N N . PRO A 1 114 ? 10.952 -8.037 -14.837 1.00 80.94 114 PRO A N 1
ATOM 890 C CA . PRO A 1 114 ? 11.885 -8.380 -15.901 1.00 80.94 114 PRO A CA 1
ATOM 891 C C . PRO A 1 114 ? 13.337 -8.166 -15.454 1.00 80.94 114 PRO A C 1
ATOM 893 O O . PRO A 1 114 ? 13.624 -7.421 -14.515 1.00 80.94 114 PRO A O 1
ATOM 896 N N . SER A 1 115 ? 14.278 -8.806 -16.151 1.00 78.94 115 SER A N 1
ATOM 897 C CA . SER A 1 115 ? 15.703 -8.551 -15.932 1.00 78.94 115 SER A CA 1
ATOM 898 C C . SER A 1 115 ? 16.113 -7.187 -16.508 1.00 78.94 115 SER A C 1
ATOM 900 O O . SER A 1 115 ? 15.689 -6.809 -17.600 1.00 78.94 115 SER A O 1
ATOM 902 N N . CYS A 1 116 ? 16.994 -6.461 -15.813 1.00 77.06 116 CYS A N 1
ATOM 903 C CA . CYS A 1 116 ? 17.492 -5.149 -16.264 1.00 77.06 116 CYS A CA 1
ATOM 904 C C . CYS A 1 116 ? 18.370 -5.242 -17.524 1.00 77.06 116 CYS A C 1
ATOM 906 O O . CYS A 1 116 ? 18.615 -4.238 -18.183 1.00 77.06 116 CYS A O 1
ATOM 908 N N . ASN A 1 117 ? 18.847 -6.444 -17.862 1.00 75.44 117 ASN A N 1
ATOM 909 C CA . ASN A 1 117 ? 19.739 -6.675 -18.997 1.00 75.44 117 ASN A CA 1
ATOM 910 C C . ASN A 1 117 ? 18.984 -7.039 -20.288 1.00 75.44 117 ASN A C 1
ATOM 912 O O . ASN A 1 117 ? 19.619 -7.300 -21.305 1.00 75.44 117 ASN A O 1
ATOM 916 N N . GLY A 1 118 ? 17.645 -7.074 -20.261 1.00 60.69 118 GLY A N 1
ATOM 917 C CA . GLY A 1 118 ? 16.824 -7.414 -21.428 1.00 60.69 118 GLY A CA 1
ATOM 918 C C . GLY A 1 118 ? 16.771 -8.909 -21.762 1.00 60.69 118 GLY A C 1
ATOM 919 O O . GLY A 1 118 ? 16.189 -9.280 -22.780 1.00 60.69 118 GLY A O 1
ATOM 920 N N . ASP A 1 119 ? 17.333 -9.776 -20.914 1.00 60.09 119 ASP A N 1
ATOM 921 C CA . ASP A 1 119 ? 17.234 -11.224 -21.083 1.00 60.09 119 ASP A CA 1
ATOM 922 C C . ASP A 1 119 ? 15.821 -11.700 -20.732 1.00 60.09 119 ASP A C 1
ATOM 924 O O . ASP A 1 119 ? 15.325 -11.488 -19.619 1.00 60.09 119 ASP A O 1
ATOM 928 N N . SER A 1 120 ? 15.198 -12.398 -21.683 1.00 54.22 120 SER A N 1
ATOM 929 C CA . SER A 1 120 ? 13.840 -12.955 -21.621 1.00 54.22 120 SER A CA 1
ATOM 930 C C . SER A 1 120 ? 13.731 -14.219 -20.756 1.00 54.22 120 SER A C 1
ATOM 932 O O . SER A 1 120 ? 12.895 -15.088 -21.018 1.00 54.22 120 SER A O 1
ATOM 934 N N . GLY A 1 121 ? 14.611 -14.376 -19.764 1.00 54.44 121 GLY A N 1
ATOM 935 C CA . GLY A 1 121 ? 14.465 -15.419 -18.753 1.00 54.44 121 GLY A CA 1
ATOM 936 C C . GLY A 1 121 ? 13.164 -15.217 -17.976 1.00 54.44 121 GLY A C 1
ATOM 937 O O . GLY A 1 121 ? 12.678 -14.093 -17.885 1.00 54.44 121 GLY A O 1
ATOM 938 N N . SER A 1 122 ? 12.598 -16.301 -17.430 1.00 54.75 122 SER A N 1
ATOM 939 C CA . SER A 1 122 ? 11.438 -16.262 -16.526 1.00 54.75 122 SER A CA 1
ATOM 940 C C . SER A 1 122 ? 11.636 -15.160 -15.483 1.00 54.75 122 SER A C 1
ATOM 942 O O . SER A 1 122 ? 12.393 -15.360 -14.532 1.00 54.75 122 SER A O 1
ATOM 944 N N . GLY A 1 123 ? 10.991 -14.006 -15.677 1.00 63.25 123 GLY A N 1
ATOM 945 C CA . GLY A 1 123 ? 11.064 -12.889 -14.741 1.00 63.25 123 GLY A CA 1
ATOM 946 C C . GLY A 1 123 ? 10.660 -13.357 -13.348 1.00 63.25 123 GLY A C 1
ATOM 947 O O . GLY A 1 123 ? 9.813 -14.247 -13.204 1.00 63.25 123 GLY A O 1
ATOM 948 N N . SER A 1 124 ? 11.289 -12.804 -12.315 1.00 80.81 124 SER A N 1
ATOM 949 C CA . SER A 1 124 ? 10.805 -13.029 -10.957 1.00 80.81 124 SER A CA 1
ATOM 950 C C . SER A 1 124 ? 9.437 -12.359 -10.797 1.00 80.81 124 SER A C 1
ATOM 952 O O . SER A 1 124 ? 9.029 -11.513 -11.595 1.00 80.81 124 SER A O 1
ATOM 954 N N . GLN A 1 125 ? 8.677 -12.776 -9.789 1.00 88.69 125 GLN A N 1
ATOM 955 C CA . GLN A 1 125 ? 7.391 -12.163 -9.478 1.00 88.69 125 GLN A CA 1
ATOM 956 C C . GLN A 1 125 ? 7.450 -11.560 -8.084 1.00 88.69 125 GLN A C 1
ATOM 958 O O . GLN A 1 125 ? 7.957 -12.187 -7.155 1.00 88.69 125 GLN A O 1
ATOM 963 N N . MET A 1 126 ? 6.901 -10.358 -7.940 1.00 91.75 126 MET A N 1
ATOM 964 C CA . MET A 1 126 ? 6.587 -9.780 -6.638 1.00 91.75 126 MET A CA 1
ATOM 965 C C . MET A 1 126 ? 5.094 -9.929 -6.385 1.00 91.75 126 MET A C 1
ATOM 967 O O . MET A 1 126 ? 4.269 -9.657 -7.261 1.00 91.75 126 MET A O 1
ATOM 971 N N . ARG A 1 127 ? 4.746 -10.350 -5.170 1.00 95.81 127 ARG A N 1
ATOM 972 C CA . ARG A 1 127 ? 3.359 -10.507 -4.736 1.00 95.81 127 ARG A CA 1
ATOM 973 C C . ARG A 1 127 ? 3.069 -9.555 -3.592 1.00 95.81 127 ARG A C 1
ATOM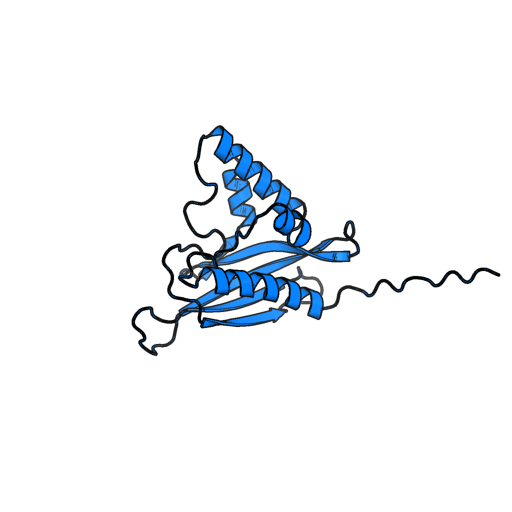 975 O O . ARG A 1 127 ? 3.767 -9.563 -2.576 1.00 95.81 127 ARG A O 1
ATOM 982 N N . LEU A 1 128 ? 2.025 -8.754 -3.775 1.00 97.75 128 LEU A N 1
ATOM 983 C CA . LEU A 1 128 ? 1.449 -7.909 -2.741 1.00 97.75 128 LEU A CA 1
ATOM 984 C C . LEU A 1 128 ? 0.032 -8.388 -2.435 1.00 97.75 128 LEU A C 1
ATOM 986 O O . LEU A 1 128 ? -0.773 -8.586 -3.345 1.00 97.75 128 LEU A O 1
ATOM 990 N N . MET A 1 129 ? -0.277 -8.555 -1.155 1.00 98.06 129 MET A N 1
ATOM 991 C CA . MET A 1 129 ? -1.628 -8.812 -0.672 1.00 98.06 129 MET A CA 1
ATOM 992 C C . MET A 1 129 ? -2.156 -7.559 0.012 1.00 98.06 129 MET A C 1
ATOM 994 O O . MET A 1 129 ? -1.602 -7.118 1.017 1.00 98.06 129 MET A O 1
ATOM 998 N N . PHE A 1 130 ? -3.246 -7.012 -0.505 1.00 98.31 130 PHE A N 1
ATOM 999 C CA . PHE A 1 130 ? -3.948 -5.883 0.084 1.00 98.31 130 PHE A CA 1
ATOM 1000 C C . PHE A 1 130 ? -5.055 -6.416 0.984 1.00 98.31 130 PHE A C 1
ATOM 1002 O O . PHE A 1 130 ? -5.952 -7.132 0.528 1.00 98.31 130 PHE A O 1
ATOM 1009 N N . ILE A 1 131 ? -4.976 -6.075 2.268 1.00 97.81 131 ILE A N 1
ATOM 1010 C CA . ILE A 1 131 ? -6.036 -6.340 3.235 1.00 97.81 131 ILE A CA 1
ATOM 1011 C C . ILE A 1 131 ? -6.923 -5.108 3.268 1.00 97.81 131 ILE A C 1
ATOM 1013 O O . ILE A 1 131 ? -6.448 -4.019 3.589 1.00 97.81 131 ILE A O 1
ATOM 1017 N N . LEU A 1 132 ? -8.195 -5.275 2.915 1.00 96.56 132 LEU A N 1
ATOM 1018 C CA . LEU A 1 132 ? -9.146 -4.172 2.848 1.00 96.56 132 LEU A CA 1
ATOM 1019 C C . LEU A 1 132 ? -10.158 -4.240 3.995 1.00 96.56 132 LEU A C 1
ATOM 1021 O O . LEU A 1 132 ? -10.494 -5.318 4.496 1.00 96.56 132 LEU A O 1
ATOM 1025 N N . LEU A 1 133 ? -10.681 -3.076 4.362 1.00 93.38 133 LEU A N 1
ATOM 1026 C CA . LEU A 1 133 ? -11.818 -2.908 5.262 1.00 93.38 133 LEU A CA 1
ATOM 1027 C C . LEU A 1 133 ? -12.914 -2.116 4.559 1.00 93.38 133 LEU A C 1
ATOM 1029 O O . LEU A 1 133 ? -12.642 -1.342 3.641 1.00 93.38 133 LEU A O 1
ATOM 1033 N N . THR A 1 134 ? -14.146 -2.294 5.020 1.00 90.50 134 THR A N 1
ATOM 1034 C CA . THR A 1 134 ? -15.232 -1.366 4.707 1.00 90.50 134 THR A CA 1
ATOM 1035 C C . THR A 1 134 ? -15.156 -0.193 5.679 1.00 90.50 134 THR A C 1
ATOM 1037 O O . THR A 1 134 ? -15.097 -0.393 6.892 1.00 90.50 134 THR A O 1
ATOM 1040 N N . ASP A 1 135 ? -15.133 1.024 5.149 1.00 84.12 135 ASP A N 1
ATOM 1041 C CA . ASP A 1 135 ? -15.178 2.268 5.909 1.00 84.12 135 ASP A CA 1
ATOM 1042 C C . ASP A 1 135 ? -16.596 2.845 5.872 1.00 84.12 135 ASP A C 1
ATOM 1044 O O . ASP A 1 135 ? -16.985 3.594 4.969 1.00 84.12 135 ASP A O 1
ATOM 1048 N N . ASP A 1 136 ? -17.383 2.474 6.879 1.00 76.56 136 ASP A N 1
ATOM 1049 C CA . ASP A 1 136 ? -18.766 2.919 7.041 1.00 76.56 136 ASP A CA 1
ATOM 1050 C C . ASP A 1 136 ? -18.848 4.432 7.304 1.00 76.56 136 ASP A C 1
ATOM 1052 O O . ASP A 1 136 ? -19.805 5.088 6.884 1.00 76.56 136 ASP A O 1
ATOM 1056 N N . ALA A 1 137 ? -17.827 5.007 7.951 1.00 71.19 137 ALA A N 1
ATOM 1057 C CA . ALA A 1 137 ? -17.768 6.432 8.271 1.00 71.19 137 ALA A CA 1
ATOM 1058 C C . ALA A 1 137 ? -17.549 7.297 7.019 1.00 71.19 137 ALA A C 1
ATOM 1060 O O . ALA A 1 137 ? -18.010 8.439 6.976 1.00 71.19 137 ALA A O 1
ATOM 1061 N N . ALA A 1 138 ? -16.915 6.741 5.985 1.00 63.62 138 ALA A N 1
ATOM 1062 C CA . ALA A 1 138 ? -16.729 7.368 4.678 1.00 63.62 138 ALA A CA 1
ATOM 1063 C C . ALA A 1 138 ? -17.712 6.857 3.605 1.00 63.62 138 ALA A C 1
ATOM 1065 O O . ALA A 1 138 ? -17.409 6.900 2.412 1.00 63.62 138 ALA A O 1
ATOM 1066 N N . GLY A 1 139 ? -18.897 6.385 4.008 1.00 69.06 139 GLY A N 1
ATOM 1067 C CA . GLY A 1 139 ? -19.966 6.017 3.074 1.00 69.06 139 GLY A CA 1
ATOM 1068 C C . GLY A 1 139 ? -19.894 4.584 2.544 1.00 69.06 139 GLY A C 1
ATOM 1069 O O . GLY A 1 139 ? -20.316 4.342 1.417 1.00 69.06 139 GLY A O 1
ATOM 1070 N N . MET A 1 140 ? -19.394 3.640 3.351 1.00 76.81 140 MET A N 1
ATOM 1071 C CA . MET A 1 140 ? -19.254 2.212 3.016 1.00 76.81 140 MET A CA 1
ATOM 1072 C C . MET A 1 140 ? -18.322 1.935 1.826 1.00 76.81 140 MET A C 1
ATOM 1074 O O . MET A 1 140 ? -18.540 0.992 1.066 1.00 76.81 140 MET A O 1
ATOM 1078 N N . ARG A 1 141 ? -17.271 2.743 1.654 1.00 87.75 141 ARG A N 1
ATOM 1079 C CA . ARG A 1 141 ? -16.220 2.485 0.654 1.00 87.75 141 ARG A CA 1
ATOM 1080 C C . ARG A 1 141 ? -15.197 1.475 1.173 1.00 87.75 141 ARG A C 1
ATOM 1082 O O . ARG A 1 141 ? -15.069 1.290 2.380 1.00 87.75 141 ARG A O 1
ATOM 1089 N N . PHE A 1 142 ? -14.415 0.876 0.280 1.00 93.00 142 PHE A N 1
ATOM 1090 C CA . PHE A 1 142 ? -13.263 0.074 0.690 1.00 93.00 142 PHE A CA 1
ATOM 1091 C C . PHE A 1 142 ? -12.028 0.943 0.912 1.00 93.00 142 PHE A C 1
ATOM 1093 O O . PHE A 1 142 ? -11.792 1.892 0.169 1.00 93.00 142 PHE A O 1
ATOM 1100 N N . VAL A 1 143 ? -11.240 0.587 1.921 1.00 95.12 143 VAL A N 1
ATOM 1101 C CA . VAL A 1 143 ? -9.954 1.214 2.249 1.00 95.12 143 VAL A CA 1
ATOM 1102 C C . VAL A 1 143 ? -8.913 0.142 2.557 1.00 95.12 143 VAL A C 1
ATOM 1104 O O . VAL A 1 143 ? -9.254 -0.957 2.998 1.00 95.12 143 VAL A O 1
ATOM 1107 N N . ILE A 1 144 ? -7.641 0.456 2.338 1.00 97.19 144 ILE A N 1
ATOM 1108 C CA . ILE A 1 144 ? -6.499 -0.414 2.622 1.00 97.19 144 ILE A CA 1
ATOM 1109 C C . ILE A 1 144 ? -6.189 -0.357 4.121 1.00 97.19 144 ILE A C 1
ATOM 1111 O O . ILE A 1 144 ? -5.832 0.690 4.660 1.00 97.19 144 ILE A O 1
ATOM 1115 N N . ASP A 1 145 ? -6.302 -1.495 4.798 1.00 97.44 145 ASP A N 1
ATOM 1116 C CA . ASP A 1 145 ? -5.859 -1.660 6.185 1.00 97.44 145 ASP A CA 1
ATOM 1117 C C . ASP A 1 145 ? -4.399 -2.087 6.270 1.00 97.44 145 ASP A C 1
ATOM 1119 O O . ASP A 1 145 ? -3.686 -1.653 7.166 1.00 97.44 145 ASP A O 1
ATOM 1123 N N . ASP A 1 146 ? -3.934 -2.922 5.342 1.00 98.25 146 ASP A N 1
ATOM 1124 C CA . ASP A 1 146 ? -2.535 -3.336 5.301 1.00 98.25 146 ASP A CA 1
ATOM 1125 C C . ASP A 1 146 ? -2.111 -3.754 3.892 1.00 98.25 146 ASP A C 1
ATOM 1127 O O . ASP A 1 146 ? -2.926 -4.178 3.068 1.00 98.25 146 ASP A O 1
ATOM 1131 N N . ILE A 1 147 ? -0.807 -3.673 3.648 1.00 98.25 147 ILE A N 1
ATOM 1132 C CA . ILE A 1 147 ? -0.149 -4.181 2.450 1.00 98.25 147 ILE A CA 1
ATOM 1133 C C . ILE A 1 147 ? 0.881 -5.203 2.915 1.00 98.25 147 ILE A C 1
ATOM 1135 O O . ILE A 1 147 ? 1.838 -4.867 3.619 1.00 98.25 147 ILE A O 1
ATOM 1139 N N . LEU A 1 148 ? 0.679 -6.458 2.520 1.00 97.81 148 LEU A N 1
ATOM 1140 C CA . LEU A 1 148 ? 1.613 -7.539 2.791 1.00 97.81 148 LEU A CA 1
ATOM 1141 C C . LEU A 1 148 ? 2.479 -7.777 1.559 1.00 97.81 148 LEU A C 1
ATOM 1143 O O . LEU A 1 148 ? 1.949 -8.081 0.493 1.00 97.81 148 LEU A O 1
ATOM 1147 N N . ARG A 1 149 ? 3.800 -7.703 1.702 1.00 96.38 149 ARG A N 1
ATOM 1148 C CA . ARG A 1 149 ? 4.757 -8.069 0.649 1.00 96.38 149 ARG A CA 1
ATOM 1149 C C . ARG A 1 149 ? 5.312 -9.465 0.897 1.00 96.38 149 ARG A C 1
ATOM 1151 O O . ARG A 1 149 ? 5.827 -9.728 1.985 1.00 96.38 149 ARG A O 1
ATOM 1158 N N . GLU A 1 150 ? 5.253 -10.335 -0.103 1.00 95.12 150 GLU A N 1
ATOM 1159 C CA . GLU A 1 150 ? 5.949 -11.623 -0.053 1.00 95.12 150 GLU A CA 1
ATOM 1160 C C . GLU A 1 150 ? 7.462 -11.413 -0.185 1.00 95.12 150 GLU A C 1
ATOM 1162 O O . GLU A 1 150 ? 7.932 -10.669 -1.049 1.00 95.12 150 GLU A O 1
ATOM 1167 N N . ARG A 1 151 ? 8.232 -12.058 0.689 1.00 90.81 151 ARG A N 1
ATOM 1168 C CA . ARG A 1 151 ? 9.696 -12.074 0.656 1.00 90.81 151 ARG A CA 1
ATOM 1169 C C . ARG A 1 151 ? 10.215 -13.328 -0.044 1.00 90.81 151 ARG A C 1
ATOM 1171 O O . ARG A 1 151 ? 9.494 -14.303 -0.228 1.00 90.81 151 ARG A O 1
ATOM 1178 N N . SER A 1 152 ? 11.503 -13.329 -0.378 1.00 87.00 152 SER A N 1
ATOM 1179 C CA . SER A 1 152 ? 12.175 -14.456 -1.042 1.00 87.00 152 SER A CA 1
ATOM 1180 C C . SER A 1 152 ? 12.165 -15.763 -0.239 1.00 87.00 152 SER A C 1
ATOM 1182 O O . SER A 1 152 ? 12.276 -16.834 -0.828 1.00 87.00 152 SER A O 1
ATOM 1184 N N . ASP A 1 153 ? 12.008 -15.692 1.085 1.00 91.12 153 ASP A N 1
ATOM 1185 C CA . ASP A 1 153 ? 11.862 -16.852 1.972 1.00 91.12 153 ASP A CA 1
ATOM 1186 C C . ASP A 1 153 ? 10.409 -17.362 2.084 1.00 91.12 153 AS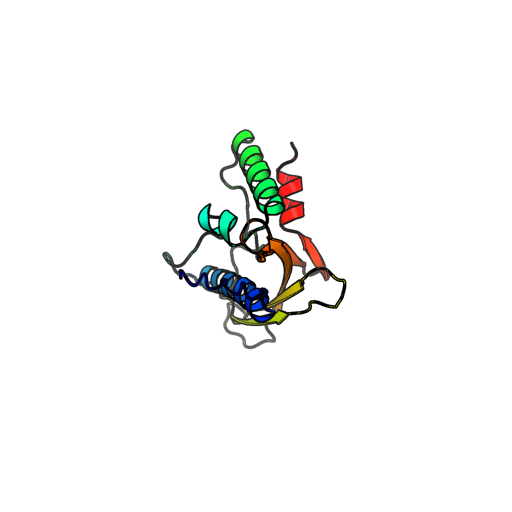P A C 1
ATOM 1188 O O . ASP A 1 153 ? 10.138 -18.295 2.840 1.00 91.12 153 ASP A O 1
ATOM 1192 N N . GLY A 1 154 ? 9.469 -16.753 1.351 1.00 90.69 154 GLY A N 1
ATOM 1193 C CA . GLY A 1 154 ? 8.036 -17.055 1.395 1.00 90.69 154 GLY A CA 1
ATOM 1194 C C . GLY A 1 154 ? 7.301 -16.454 2.598 1.00 90.69 154 GLY A C 1
ATOM 1195 O O . GLY A 1 154 ? 6.094 -16.662 2.746 1.00 90.69 154 GLY A O 1
ATOM 1196 N N . SER A 1 155 ? 7.989 -15.713 3.473 1.00 95.31 155 SER A N 1
ATOM 1197 C CA . SER A 1 155 ? 7.340 -14.980 4.561 1.00 95.31 155 SER A CA 1
ATOM 1198 C C . SER A 1 155 ? 6.662 -13.707 4.050 1.00 95.31 155 SER A C 1
ATOM 1200 O O . SER A 1 155 ? 7.023 -13.148 3.014 1.00 95.31 155 SER A O 1
ATOM 1202 N N . TRP A 1 156 ? 5.678 -13.220 4.807 1.00 96.00 156 TRP A N 1
ATOM 1203 C CA . TRP A 1 156 ? 4.969 -11.980 4.497 1.00 96.00 156 TRP A CA 1
ATOM 1204 C C . TRP A 1 156 ? 5.433 -10.844 5.406 1.00 96.00 156 TRP A C 1
ATOM 1206 O O . TRP A 1 156 ? 5.403 -10.949 6.634 1.00 96.00 156 TRP A O 1
ATOM 1216 N N . PHE A 1 157 ? 5.837 -9.732 4.802 1.00 96.25 157 PHE A N 1
ATOM 1217 C CA . PHE A 1 157 ? 6.097 -8.470 5.482 1.00 96.25 157 PHE A CA 1
ATOM 1218 C C . PHE A 1 157 ? 4.830 -7.622 5.516 1.00 96.25 157 PHE A C 1
ATOM 1220 O O . PHE A 1 157 ? 4.349 -7.223 4.465 1.00 96.25 157 PHE A O 1
ATOM 1227 N N . SER A 1 158 ? 4.331 -7.309 6.712 1.00 97.56 158 SER A N 1
ATOM 1228 C CA . SER A 1 158 ? 3.249 -6.338 6.909 1.00 97.56 158 SER A CA 1
ATOM 1229 C C . SER A 1 158 ? 3.808 -4.921 7.016 1.00 97.56 158 SER A C 1
ATOM 1231 O O . SER A 1 158 ? 4.635 -4.641 7.898 1.00 97.56 158 SER A O 1
A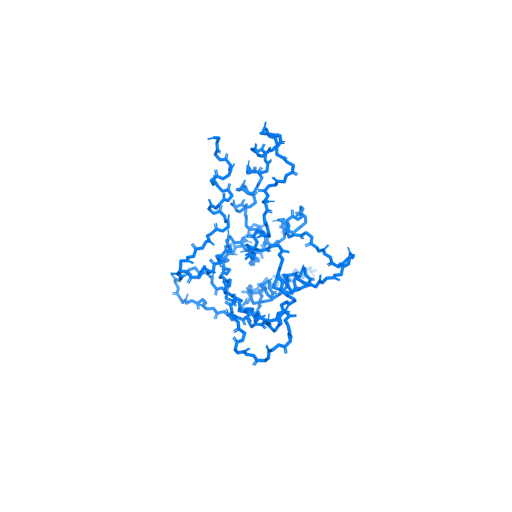TOM 1233 N N . LEU A 1 159 ? 3.333 -4.029 6.144 1.00 97.69 159 LEU A N 1
ATOM 1234 C CA . LEU A 1 159 ? 3.696 -2.618 6.173 1.00 97.69 159 LEU A CA 1
ATOM 1235 C C . LEU A 1 159 ? 3.129 -1.926 7.418 1.00 97.69 159 LEU A C 1
ATOM 1237 O O . LEU A 1 159 ? 3.877 -1.233 8.112 1.00 97.69 159 LEU A O 1
ATOM 1241 N N . LYS A 1 160 ? 1.856 -2.164 7.759 1.00 97.75 160 LYS A N 1
ATOM 1242 C CA . LYS A 1 160 ? 1.228 -1.596 8.963 1.00 97.75 160 LYS A CA 1
ATOM 1243 C C . LYS A 1 160 ? 1.965 -2.016 10.230 1.00 97.75 160 LYS A C 1
ATOM 1245 O O . LYS A 1 160 ? 2.363 -1.158 11.015 1.00 97.75 160 LYS A O 1
ATOM 1250 N N . ALA A 1 161 ? 2.256 -3.308 10.390 1.00 97.31 161 ALA A N 1
ATOM 1251 C CA . ALA A 1 161 ? 3.003 -3.793 11.550 1.00 97.31 161 ALA A CA 1
ATOM 1252 C C . ALA A 1 161 ? 4.428 -3.216 11.600 1.00 97.31 161 ALA A C 1
ATOM 1254 O O . ALA A 1 161 ? 5.005 -3.062 12.675 1.00 97.31 161 ALA A O 1
ATOM 1255 N N . SER A 1 162 ? 5.031 -2.902 10.448 1.00 96.00 162 SER A N 1
ATOM 1256 C CA . SER A 1 162 ? 6.319 -2.207 10.413 1.00 96.00 162 SER A CA 1
ATOM 1257 C C . SER A 1 162 ? 6.215 -0.764 10.889 1.00 96.00 162 SER A C 1
ATOM 1259 O O . SER A 1 162 ? 7.055 -0.332 11.675 1.00 96.00 162 SER A O 1
ATOM 1261 N N . LEU A 1 163 ? 5.172 -0.043 10.478 1.00 97.38 163 LEU A N 1
ATOM 1262 C CA . LEU A 1 163 ? 4.893 1.310 10.962 1.00 97.38 163 LEU A CA 1
ATOM 1263 C C . LEU A 1 163 ? 4.666 1.320 12.477 1.00 97.38 163 LEU A C 1
ATOM 1265 O O . LEU A 1 163 ? 5.245 2.140 13.183 1.00 97.38 163 LEU A O 1
ATOM 1269 N N . GLU A 1 164 ? 3.904 0.362 12.999 1.00 97.31 164 GLU A N 1
ATOM 1270 C CA . GLU A 1 164 ? 3.668 0.212 14.441 1.00 97.31 164 GLU A CA 1
ATOM 1271 C C . GLU A 1 164 ? 4.965 -0.040 15.228 1.00 97.31 164 GLU A C 1
ATOM 1273 O O . GLU A 1 164 ? 5.152 0.511 16.317 1.00 97.31 164 GLU A O 1
ATOM 1278 N N . ARG A 1 165 ? 5.904 -0.812 14.665 1.00 95.06 165 ARG A N 1
ATOM 1279 C CA . ARG A 1 165 ? 7.240 -0.988 15.258 1.00 95.06 165 ARG A CA 1
ATOM 1280 C C . ARG A 1 165 ? 8.053 0.306 15.231 1.00 95.06 165 ARG A C 1
ATOM 1282 O O . ARG A 1 165 ? 8.631 0.658 16.249 1.00 95.06 165 ARG A O 1
ATOM 1289 N N . LEU A 1 166 ? 8.064 1.030 14.110 1.00 93.50 166 LEU A N 1
ATOM 1290 C CA . LEU A 1 166 ? 8.795 2.301 13.967 1.00 93.50 166 LEU A CA 1
ATOM 1291 C C . LEU A 1 166 ? 8.247 3.423 14.863 1.00 93.50 166 LEU A C 1
ATOM 1293 O O . LEU A 1 166 ? 8.983 4.342 15.235 1.00 93.50 166 LEU A O 1
ATOM 1297 N N . ALA A 1 167 ? 6.958 3.347 15.198 1.00 91.75 167 ALA A N 1
ATOM 1298 C CA . ALA A 1 167 ? 6.284 4.232 16.139 1.00 91.75 167 ALA A CA 1
ATOM 1299 C C . ALA A 1 167 ? 6.693 4.001 17.602 1.00 91.75 167 ALA A C 1
ATOM 1301 O O . ALA A 1 167 ? 6.438 4.866 18.442 1.00 91.75 167 ALA A O 1
ATOM 1302 N N . SER A 1 168 ? 7.289 2.849 17.912 1.00 81.00 168 SER A N 1
ATOM 1303 C CA . SER A 1 168 ? 7.761 2.536 19.257 1.00 81.00 168 SER A CA 1
ATOM 1304 C C . SER A 1 168 ? 9.154 3.151 19.484 1.00 81.00 168 SER A C 1
ATOM 1306 O O . SER A 1 168 ? 9.974 3.136 18.563 1.00 81.00 168 SER A O 1
ATOM 1308 N N . PRO A 1 169 ? 9.407 3.751 20.661 1.00 59.44 169 PRO A N 1
ATOM 1309 C CA . PRO A 1 169 ? 10.682 4.388 20.991 1.00 59.44 169 PRO A CA 1
ATOM 1310 C C . PRO A 1 169 ? 11.823 3.397 21.239 1.00 59.44 169 PRO A C 1
ATOM 1312 O O . PRO A 1 169 ? 11.547 2.262 21.690 1.00 59.44 169 PRO A O 1
#

Radius of gyration: 18.19 Å; chains: 1; bounding box: 66×34×43 Å

Secondary structure (DSSP, 8-state):
---------PPPPHHHHHHHHHHHHHHHHHHTS--TTT---S--HHHHHHHB-HHHHHHHHHHHHHHHHTT-S-S-SS-TTTS-SSPPPP--EEEEE---TTS-EEEEEEEEE--TT---S--EEEEEEEEEEEETTTTSEEEEEEEEEEPTTS-EEEHHHHHHHHT--

Foldseek 3Di:
DDDDDDDPLDAADPVLVQVLVVVLVVLVLQCQDPDPPSHDDCDDPVNCVPAADPLLSVLQVLLVVLCVVVVHPDSDPADLQQRHNDAHRWDDKDKDFPDDPPDFGKIKIKIFGDDNVPDPPRGDIKIKIFGWDQDVVVSRHIHTHWIWTQDPVRDTDTSSVVSNVSSPD